Protein AF-A0A7J9ZV55-F1 (afdb_monomer_lite)

Structure (mmCIF, N/CA/C/O backbone):
data_AF-A0A7J9ZV55-F1
#
_entry.id   AF-A0A7J9ZV55-F1
#
loop_
_atom_site.group_PDB
_atom_site.id
_atom_site.type_symbol
_atom_site.label_atom_id
_atom_site.label_alt_id
_atom_site.label_comp_id
_atom_site.label_asym_id
_atom_site.label_entity_id
_atom_site.label_seq_id
_atom_site.pdbx_PDB_ins_code
_atom_site.Cartn_x
_atom_site.Cartn_y
_atom_site.Cartn_z
_atom_site.occupancy
_atom_site.B_iso_or_equiv
_atom_site.auth_seq_id
_atom_site.auth_comp_id
_atom_site.auth_asym_id
_atom_site.auth_atom_id
_atom_site.pdbx_PDB_model_num
ATOM 1 N N . MET A 1 1 ? 22.403 -4.807 1.146 1.00 77.81 1 MET A N 1
ATOM 2 C CA . MET A 1 1 ? 22.036 -4.075 2.377 1.00 77.81 1 MET A CA 1
ATOM 3 C C . MET A 1 1 ? 23.189 -3.225 2.891 1.00 77.81 1 MET A C 1
ATOM 5 O O . MET A 1 1 ? 23.004 -2.025 3.024 1.00 77.81 1 MET A O 1
ATOM 9 N N . ASP A 1 2 ? 24.390 -3.773 3.078 1.00 84.56 2 ASP A N 1
ATOM 10 C CA . ASP A 1 2 ? 25.519 -3.029 3.676 1.00 84.56 2 ASP A CA 1
ATOM 11 C C . ASP A 1 2 ? 25.886 -1.732 2.935 1.00 84.56 2 ASP A C 1
ATOM 13 O O . ASP A 1 2 ? 26.043 -0.680 3.548 1.00 84.56 2 ASP A O 1
ATOM 17 N N . ALA A 1 3 ? 25.917 -1.762 1.599 1.00 88.94 3 ALA A N 1
ATOM 18 C CA . ALA A 1 3 ? 26.186 -0.573 0.784 1.00 88.94 3 ALA A CA 1
ATOM 19 C C . ALA A 1 3 ? 25.073 0.494 0.843 1.00 88.94 3 ALA A C 1
ATOM 21 O O . ALA A 1 3 ? 25.317 1.671 0.584 1.00 88.94 3 ALA A O 1
ATOM 22 N N . GLU A 1 4 ? 23.831 0.111 1.131 1.00 90.19 4 GLU A N 1
ATOM 23 C CA . GLU A 1 4 ? 22.721 1.053 1.312 1.00 90.19 4 GLU A CA 1
ATOM 24 C C . GLU A 1 4 ? 22.817 1.737 2.676 1.00 90.19 4 GLU A C 1
ATOM 26 O O . GLU A 1 4 ? 22.724 2.963 2.752 1.00 90.19 4 GLU A O 1
ATOM 31 N N . TYR A 1 5 ? 23.083 0.948 3.722 1.00 88.75 5 TYR A N 1
ATOM 32 C CA . TYR A 1 5 ? 23.311 1.438 5.077 1.00 88.75 5 TYR A CA 1
ATOM 33 C C . TYR A 1 5 ? 24.515 2.371 5.153 1.00 88.75 5 TYR A C 1
ATOM 35 O O . TYR A 1 5 ? 24.403 3.440 5.742 1.00 88.75 5 TYR A O 1
ATOM 43 N N . ALA A 1 6 ? 25.633 2.017 4.516 1.00 91.44 6 ALA A N 1
ATOM 44 C CA . ALA A 1 6 ? 26.814 2.872 4.476 1.00 91.44 6 ALA A CA 1
ATOM 45 C C . ALA A 1 6 ? 26.525 4.219 3.787 1.00 91.44 6 ALA A C 1
ATOM 47 O O . ALA A 1 6 ? 26.910 5.267 4.296 1.00 91.44 6 ALA A O 1
ATOM 48 N N . ARG A 1 7 ? 25.798 4.211 2.659 1.00 94.44 7 ARG A N 1
ATOM 49 C CA . ARG A 1 7 ? 25.484 5.431 1.889 1.00 94.44 7 ARG A CA 1
ATOM 50 C C . ARG A 1 7 ? 24.436 6.331 2.542 1.00 94.44 7 ARG A C 1
ATOM 52 O O . ARG A 1 7 ? 24.437 7.529 2.289 1.00 94.44 7 ARG A O 1
ATOM 59 N N . ASN A 1 8 ? 23.537 5.770 3.348 1.00 94.56 8 ASN A N 1
ATOM 60 C CA . ASN A 1 8 ? 22.428 6.503 3.966 1.00 94.56 8 ASN A CA 1
ATOM 61 C C . ASN A 1 8 ? 22.527 6.555 5.500 1.00 94.56 8 ASN A C 1
ATOM 63 O O . ASN A 1 8 ? 21.534 6.863 6.160 1.00 94.56 8 ASN A O 1
ATOM 67 N N . ALA A 1 9 ? 23.703 6.279 6.075 1.00 91.44 9 ALA A N 1
ATOM 68 C CA . ALA A 1 9 ? 23.901 6.169 7.520 1.00 91.44 9 ALA A CA 1
ATOM 69 C C . ALA A 1 9 ? 23.389 7.400 8.285 1.00 91.44 9 ALA A C 1
ATOM 71 O O . ALA A 1 9 ? 22.663 7.254 9.268 1.00 91.44 9 ALA A O 1
ATOM 72 N N . GLU A 1 10 ? 23.701 8.603 7.794 1.00 95.00 10 GLU A N 1
ATOM 73 C CA . GLU A 1 10 ? 23.250 9.869 8.386 1.00 95.00 10 GLU A CA 1
ATOM 74 C C . GLU A 1 10 ? 21.730 10.041 8.306 1.00 95.00 10 GLU A C 1
ATOM 76 O O . GLU A 1 10 ? 21.095 10.405 9.294 1.00 95.00 10 GLU A O 1
ATOM 81 N N . ARG A 1 11 ? 21.118 9.705 7.163 1.00 94.00 11 ARG A N 1
ATOM 82 C CA . ARG A 1 11 ? 19.659 9.783 6.974 1.00 94.00 11 ARG A CA 1
ATOM 83 C C . ARG A 1 11 ? 18.933 8.835 7.925 1.00 94.00 11 ARG A C 1
ATOM 85 O O . ARG A 1 11 ? 17.950 9.216 8.554 1.00 94.00 11 ARG A O 1
ATOM 92 N N . TYR A 1 12 ? 19.439 7.612 8.079 1.00 93.62 12 TYR A N 1
ATOM 93 C CA . TYR A 1 12 ? 18.874 6.643 9.016 1.00 93.62 12 TYR A CA 1
ATOM 94 C C . TYR A 1 12 ? 19.095 7.060 10.471 1.00 93.62 12 TYR A C 1
ATOM 96 O O . TYR A 1 12 ? 18.190 6.898 11.287 1.00 93.62 12 TYR A O 1
ATOM 104 N N . ALA A 1 13 ? 20.247 7.646 10.808 1.00 92.56 13 ALA A N 1
ATOM 105 C CA . ALA A 1 13 ? 20.486 8.202 12.137 1.00 92.56 13 ALA A CA 1
ATOM 106 C C . ALA A 1 13 ? 19.523 9.357 12.457 1.00 92.56 13 ALA A C 1
ATOM 108 O O . ALA A 1 13 ? 18.958 9.380 13.550 1.00 92.56 13 ALA A O 1
ATOM 109 N N . PHE A 1 14 ? 19.275 10.251 11.496 1.00 95.62 14 PHE A N 1
ATOM 110 C CA . PHE A 1 14 ? 18.312 11.342 11.631 1.00 95.62 14 PHE A CA 1
ATOM 111 C C . PHE A 1 14 ? 16.897 10.823 11.907 1.00 95.62 14 PHE A C 1
ATOM 113 O O . PHE A 1 14 ? 16.287 11.211 12.901 1.00 95.62 14 PHE A O 1
ATOM 120 N N . PHE A 1 15 ? 16.395 9.879 11.106 1.00 93.69 15 PHE A N 1
ATOM 121 C CA . PHE A 1 15 ? 15.057 9.325 11.331 1.00 93.69 15 PHE A CA 1
ATOM 122 C C . PHE A 1 15 ? 14.945 8.541 12.644 1.00 93.69 15 PHE A C 1
ATOM 124 O O . PHE A 1 15 ? 13.922 8.644 13.323 1.00 93.69 15 PHE A O 1
ATOM 131 N N . ARG A 1 16 ? 15.998 7.822 13.059 1.00 91.94 16 ARG A N 1
ATOM 132 C CA . ARG A 1 16 ? 16.038 7.190 14.390 1.00 91.94 16 ARG A CA 1
ATOM 133 C C . ARG A 1 16 ? 15.970 8.222 15.511 1.00 91.94 16 ARG A C 1
ATOM 135 O O . ARG A 1 16 ? 15.239 8.019 16.475 1.00 91.94 16 ARG A O 1
ATOM 142 N N . TRP A 1 17 ? 16.694 9.333 15.384 1.00 94.81 17 TRP A N 1
ATOM 143 C CA . TRP A 1 17 ? 16.598 10.432 16.340 1.00 94.81 17 TRP A CA 1
ATOM 144 C C . TRP A 1 17 ? 15.181 11.023 16.369 1.00 94.81 17 TRP A C 1
ATOM 146 O O . TRP A 1 17 ? 14.620 11.185 17.453 1.00 94.81 17 TRP A O 1
ATOM 156 N N . CYS A 1 18 ? 14.551 11.253 15.212 1.00 94.50 18 CYS A N 1
ATOM 157 C CA . CYS A 1 18 ? 13.187 11.780 15.145 1.00 94.50 18 CYS A CA 1
ATOM 158 C C . CYS A 1 18 ? 12.177 10.904 15.905 1.00 94.50 18 CYS A C 1
ATOM 160 O O . CYS A 1 18 ? 11.279 11.446 16.544 1.00 94.50 18 CYS A O 1
ATOM 162 N N . GLN A 1 19 ? 12.325 9.573 15.902 1.00 92.25 19 GLN A N 1
ATOM 163 C CA . GLN A 1 19 ? 11.454 8.693 16.699 1.00 92.25 19 GLN A CA 1
ATOM 164 C C . GLN A 1 19 ? 11.538 8.965 18.206 1.00 92.25 19 GLN A C 1
ATOM 166 O O . GLN A 1 19 ? 10.554 8.772 18.910 1.00 92.25 19 GLN A O 1
ATOM 171 N N . SER A 1 20 ? 12.695 9.413 18.704 1.00 92.19 20 SER A N 1
ATOM 172 C CA . SER A 1 20 ? 12.857 9.825 20.105 1.00 92.19 20 SER A CA 1
ATOM 173 C C . SER A 1 20 ? 12.362 11.252 20.369 1.00 92.19 20 SER A C 1
ATOM 175 O O . SER A 1 20 ? 11.954 11.566 21.483 1.00 92.19 20 SER A O 1
ATOM 177 N N . ALA A 1 21 ? 12.373 12.109 19.344 1.00 95.75 21 ALA A N 1
ATOM 178 C CA . ALA A 1 21 ? 11.999 13.516 19.455 1.00 95.75 21 ALA A CA 1
ATOM 179 C C . ALA A 1 21 ? 10.483 13.763 19.332 1.00 95.75 21 ALA A C 1
ATOM 181 O O . ALA A 1 21 ? 9.981 14.747 19.874 1.00 95.75 21 ALA A O 1
ATOM 182 N N . PHE A 1 22 ? 9.739 12.890 18.639 1.00 96.06 22 PHE A N 1
ATOM 183 C CA . PHE A 1 22 ? 8.309 13.070 18.368 1.00 96.06 22 PHE A CA 1
ATOM 184 C C . PHE A 1 22 ? 7.452 11.922 18.916 1.00 96.06 22 PHE A C 1
ATOM 186 O O . PHE A 1 22 ? 7.649 10.758 18.587 1.00 96.06 22 PHE A O 1
ATOM 193 N N . VAL A 1 23 ? 6.408 12.269 19.675 1.00 90.06 23 VAL A N 1
ATOM 194 C CA . VAL A 1 23 ? 5.533 11.316 20.394 1.00 90.06 23 VAL A CA 1
ATOM 195 C C . VAL A 1 23 ? 4.745 10.374 19.469 1.00 90.06 23 VAL A C 1
ATOM 197 O O . VAL A 1 23 ? 4.402 9.263 19.864 1.00 90.06 23 VAL A O 1
ATOM 200 N N . LYS A 1 24 ? 4.428 10.799 18.241 1.00 90.62 24 LYS A N 1
ATOM 201 C CA . LYS A 1 24 ? 3.580 10.042 17.299 1.00 90.62 24 LYS A CA 1
ATOM 202 C C . LYS A 1 24 ? 4.280 9.718 15.979 1.00 90.62 24 LYS A C 1
ATOM 204 O O . LYS A 1 24 ? 3.619 9.573 14.956 1.00 90.62 24 LYS A O 1
ATOM 209 N N . LEU A 1 25 ? 5.609 9.602 15.995 1.00 92.12 25 LEU A N 1
ATOM 210 C CA . LEU A 1 25 ? 6.382 9.219 14.817 1.00 92.12 25 LEU A CA 1
ATOM 211 C C . LEU A 1 25 ? 6.886 7.779 14.936 1.00 92.12 25 LEU A C 1
ATOM 213 O O . LEU A 1 25 ? 7.671 7.442 15.820 1.00 92.12 25 LEU A O 1
ATOM 217 N N . ARG A 1 26 ? 6.478 6.934 13.989 1.00 91.06 26 ARG A N 1
ATOM 218 C CA . ARG A 1 26 ?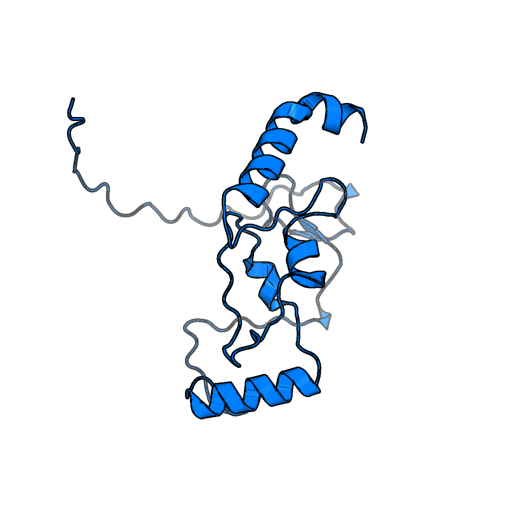 7.035 5.594 13.793 1.00 91.06 26 ARG A CA 1
ATOM 219 C C . ARG A 1 26 ? 7.804 5.571 12.478 1.00 91.06 26 ARG A C 1
ATOM 221 O O . ARG A 1 26 ? 7.271 5.973 11.453 1.00 91.06 26 ARG A O 1
ATOM 228 N N . VAL A 1 27 ? 9.035 5.075 12.515 1.00 92.38 27 VAL A N 1
ATOM 229 C CA . VAL A 1 27 ? 9.867 4.845 11.334 1.00 92.38 27 VAL A CA 1
ATOM 230 C C . VAL A 1 27 ? 9.961 3.343 11.115 1.00 92.38 27 VAL A C 1
ATOM 232 O O . VAL A 1 27 ? 10.266 2.591 12.042 1.00 92.38 27 VAL A O 1
ATOM 235 N N . VAL A 1 28 ? 9.677 2.915 9.890 1.00 90.88 28 VAL A N 1
ATOM 236 C CA . VAL A 1 28 ? 9.886 1.538 9.442 1.00 90.88 28 VAL A CA 1
ATOM 237 C C . VAL A 1 28 ? 11.351 1.409 8.996 1.00 90.88 28 VAL A C 1
ATOM 239 O O . VAL A 1 28 ? 11.784 2.213 8.167 1.00 90.88 28 VAL A O 1
ATOM 242 N N . PRO A 1 29 ? 12.146 0.467 9.541 1.00 89.06 29 PRO A N 1
ATOM 243 C CA . PRO A 1 29 ? 13.551 0.323 9.161 1.00 89.06 29 PRO A CA 1
ATOM 244 C C . PRO A 1 29 ? 13.717 -0.111 7.694 1.00 89.06 29 PRO A C 1
ATOM 246 O O . PRO A 1 29 ? 12.820 -0.741 7.127 1.00 89.06 29 PRO A O 1
ATOM 249 N N . PRO A 1 30 ? 14.877 0.149 7.066 1.00 88.38 30 PRO A N 1
ATOM 250 C CA . PRO A 1 30 ? 15.130 -0.313 5.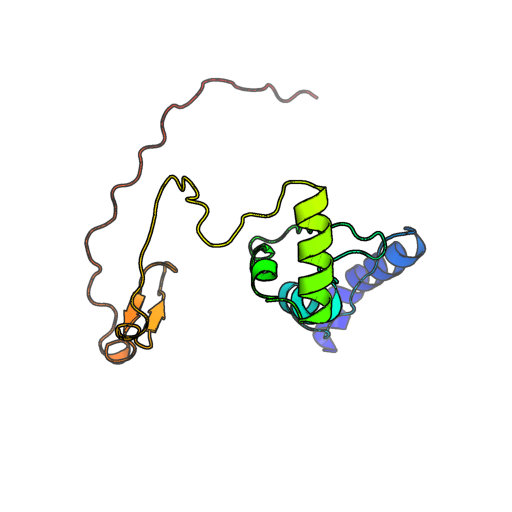703 1.00 88.38 30 PRO A CA 1
ATOM 251 C C . PRO A 1 30 ? 15.104 -1.849 5.626 1.00 88.38 30 PRO A C 1
ATOM 253 O O . PRO A 1 30 ? 15.337 -2.547 6.617 1.00 88.38 30 PRO A O 1
ATOM 256 N N . GLY A 1 31 ? 14.780 -2.377 4.444 1.00 88.12 31 GLY A N 1
ATOM 257 C CA . GLY A 1 31 ? 14.635 -3.818 4.203 1.00 88.12 31 GLY A CA 1
ATOM 258 C C . GLY A 1 31 ? 13.271 -4.420 4.570 1.00 88.12 31 GLY A C 1
ATOM 259 O O . GLY A 1 31 ? 13.092 -5.618 4.393 1.00 88.12 31 GLY A O 1
ATOM 260 N N . HIS A 1 32 ? 12.304 -3.620 5.033 1.00 88.00 32 HIS A N 1
ATOM 261 C CA . HIS A 1 32 ? 10.965 -4.091 5.431 1.00 88.00 32 HIS A CA 1
ATOM 262 C C . HIS A 1 32 ? 9.905 -3.974 4.320 1.00 88.00 32 HIS A C 1
ATOM 264 O O . HIS A 1 32 ? 8.721 -4.141 4.583 1.00 88.00 32 HIS A O 1
ATOM 270 N N . GLY A 1 33 ? 10.322 -3.697 3.082 1.00 89.00 33 GLY A N 1
ATOM 271 C CA . GLY A 1 33 ? 9.437 -3.592 1.920 1.00 89.00 33 GLY A CA 1
ATOM 272 C C . GLY A 1 33 ? 9.169 -2.157 1.466 1.00 89.00 33 GLY A C 1
ATOM 273 O O . GLY A 1 33 ? 9.736 -1.193 1.982 1.00 89.00 33 GLY A O 1
ATOM 274 N N . ILE A 1 34 ? 8.324 -2.030 0.442 1.00 90.31 34 ILE A N 1
ATOM 275 C CA . ILE A 1 34 ? 7.917 -0.743 -0.134 1.00 90.31 34 ILE A CA 1
ATOM 276 C C . ILE A 1 34 ? 6.763 -0.176 0.695 1.00 90.31 34 ILE A C 1
ATOM 278 O O . ILE A 1 34 ? 5.894 -0.921 1.149 1.00 90.31 34 ILE A O 1
ATOM 282 N N . VAL A 1 35 ? 6.731 1.150 0.856 1.00 85.69 35 VAL A N 1
ATOM 283 C CA . VAL A 1 35 ? 5.788 1.864 1.733 1.00 85.69 35 VAL A CA 1
ATOM 284 C C . VAL A 1 35 ? 4.334 1.416 1.568 1.00 85.69 35 VAL A C 1
ATOM 286 O O . VAL A 1 35 ? 3.656 1.196 2.563 1.00 85.69 35 VAL A O 1
ATOM 289 N N . HIS A 1 36 ? 3.861 1.208 0.339 1.00 84.38 36 HIS A N 1
ATOM 290 C CA . HIS A 1 36 ? 2.466 0.841 0.088 1.00 84.38 36 HIS A CA 1
ATOM 291 C C . HIS A 1 36 ? 2.139 -0.598 0.472 1.00 84.38 36 HIS A C 1
ATOM 293 O O . HIS A 1 36 ? 1.055 -0.845 0.985 1.00 84.38 36 HIS A O 1
ATOM 299 N N . GLN A 1 37 ? 3.071 -1.530 0.280 1.00 86.25 37 GLN A N 1
ATOM 300 C CA . GLN A 1 37 ? 2.880 -2.913 0.705 1.00 86.25 37 GLN A CA 1
ATOM 301 C C . GLN A 1 37 ? 2.868 -3.005 2.234 1.00 86.25 37 GLN A C 1
ATOM 303 O O . GLN A 1 37 ? 1.959 -3.587 2.812 1.00 86.25 37 GLN A O 1
ATOM 308 N N . VAL A 1 38 ? 3.809 -2.326 2.898 1.00 87.94 38 VAL A N 1
ATOM 309 C CA . VAL A 1 38 ? 3.827 -2.223 4.367 1.00 87.94 38 VAL A CA 1
ATOM 310 C C . VAL A 1 38 ? 2.552 -1.557 4.887 1.00 87.94 38 VAL A C 1
ATOM 312 O O . VAL A 1 38 ? 2.010 -1.960 5.916 1.00 87.94 38 VAL A O 1
ATOM 315 N N . ASN A 1 39 ? 2.047 -0.548 4.172 1.00 83.12 39 ASN A N 1
ATOM 316 C CA . ASN A 1 39 ? 0.802 0.114 4.532 1.00 83.12 39 ASN A CA 1
ATOM 317 C C . ASN A 1 39 ? -0.388 -0.853 4.478 1.00 83.12 39 ASN A C 1
ATOM 319 O O . ASN A 1 39 ? -1.139 -0.946 5.446 1.00 83.12 39 ASN A O 1
ATOM 323 N N . LEU A 1 40 ? -0.495 -1.613 3.383 1.00 83.00 40 LEU A N 1
ATOM 324 C CA . LEU A 1 40 ? -1.533 -2.620 3.173 1.00 83.00 40 LEU A CA 1
ATOM 325 C C . LEU A 1 40 ? -1.492 -3.734 4.228 1.00 83.00 40 LEU A C 1
ATOM 327 O O . LEU A 1 40 ? -2.523 -4.104 4.779 1.00 83.00 40 LEU A O 1
ATOM 331 N N . GLU A 1 41 ? -0.308 -4.265 4.518 1.00 83.69 41 GLU A N 1
ATOM 332 C CA . GLU A 1 41 ? -0.167 -5.466 5.346 1.00 83.69 41 GLU A CA 1
ATOM 333 C C . GLU A 1 41 ? -0.134 -5.168 6.854 1.00 83.69 41 GLU A C 1
ATOM 335 O O . GLU A 1 41 ? -0.475 -6.039 7.660 1.00 83.69 41 GLU A O 1
ATOM 340 N N . HIS A 1 42 ? 0.297 -3.966 7.264 1.00 81.38 42 HIS A N 1
ATOM 341 C CA . HIS A 1 42 ? 0.667 -3.720 8.665 1.00 81.38 42 HIS A CA 1
ATOM 342 C C . HIS A 1 42 ? 0.231 -2.383 9.267 1.00 81.38 42 HIS A C 1
ATOM 344 O O . HIS A 1 42 ? 0.096 -2.308 10.491 1.00 81.38 42 HIS A O 1
ATOM 350 N N . LEU A 1 43 ? 0.071 -1.314 8.478 1.00 84.25 43 LEU A N 1
ATOM 351 C CA . LEU A 1 43 ? -0.163 0.025 9.046 1.00 84.25 43 LEU A CA 1
ATOM 352 C C . LEU A 1 43 ? -1.608 0.497 8.968 1.00 84.25 43 LEU A C 1
ATOM 354 O O . LEU A 1 43 ? -1.968 1.375 9.748 1.00 84.25 43 LEU A O 1
ATOM 358 N N . SER A 1 44 ? -2.427 -0.075 8.091 1.00 82.38 44 SER A N 1
ATOM 359 C CA . SER A 1 44 ? -3.816 0.342 7.934 1.00 82.38 44 SER A CA 1
ATOM 360 C C . SER A 1 44 ? -4.777 -0.602 8.653 1.00 82.38 44 SER A C 1
ATOM 362 O O . SER A 1 44 ? -5.175 -1.624 8.093 1.00 82.38 44 SER A O 1
ATOM 364 N N . PRO A 1 45 ? -5.203 -0.261 9.888 1.00 73.31 45 PRO A N 1
ATOM 365 C CA . PRO A 1 45 ? -6.157 -1.064 10.646 1.00 73.31 45 PRO A CA 1
ATOM 366 C C . PRO A 1 45 ? -7.565 -0.941 10.079 1.00 73.31 45 PRO A C 1
ATOM 368 O O . PRO A 1 45 ? -8.447 -1.707 10.458 1.00 73.31 45 PRO A O 1
ATOM 371 N N . VAL A 1 46 ? -7.776 -0.000 9.146 1.00 71.06 46 VAL A N 1
ATOM 372 C CA . VAL A 1 46 ? -8.956 0.080 8.296 1.00 71.06 46 VAL A CA 1
ATOM 373 C C . VAL A 1 46 ? -10.178 0.613 9.112 1.00 71.06 46 VAL A C 1
ATOM 375 O O . VAL A 1 46 ? -10.852 1.544 8.664 1.00 71.06 46 VAL A O 1
ATOM 378 N N . ILE A 1 47 ? -10.382 0.207 10.373 1.00 71.25 47 ILE A N 1
ATOM 379 C CA . ILE A 1 47 ? -11.014 0.985 11.462 1.00 71.25 47 ILE A CA 1
ATOM 380 C C . ILE A 1 47 ? -9.956 1.250 12.534 1.00 71.25 47 ILE A C 1
ATOM 382 O O . ILE A 1 47 ? -9.230 0.348 12.945 1.00 71.25 47 ILE A O 1
ATOM 386 N N . ARG A 1 48 ? -9.885 2.483 13.022 1.00 73.31 48 ARG A N 1
ATOM 387 C CA . ARG A 1 48 ? -9.030 2.852 14.150 1.00 73.31 48 ARG A CA 1
ATOM 388 C C . ARG A 1 48 ? -9.617 2.354 15.476 1.00 73.31 48 ARG A C 1
ATOM 390 O O . ARG A 1 48 ? -10.812 2.124 15.593 1.00 73.31 48 ARG A O 1
ATOM 397 N N . GLY A 1 49 ? -8.794 2.239 16.520 1.00 67.12 49 GLY A N 1
ATOM 398 C CA . GLY A 1 49 ? -9.230 1.732 17.836 1.00 67.12 49 GLY A CA 1
ATOM 399 C C . GLY A 1 49 ? -10.337 2.538 18.544 1.00 67.12 49 GLY A C 1
ATOM 400 O O . GLY A 1 49 ? -10.871 2.077 19.544 1.00 67.12 49 GLY A O 1
ATOM 401 N N . ASP A 1 50 ? -10.687 3.720 18.033 1.00 76.00 50 ASP A N 1
ATOM 402 C CA . ASP A 1 50 ? -11.802 4.573 18.465 1.00 76.00 50 ASP A CA 1
ATOM 403 C C . ASP A 1 50 ? -13.104 4.328 17.666 1.00 76.00 50 ASP A C 1
ATOM 405 O O . ASP A 1 50 ? -14.086 5.047 17.846 1.00 76.00 50 ASP A O 1
ATOM 409 N N . GLY A 1 51 ? -13.127 3.322 16.786 1.00 65.31 51 GLY A N 1
ATOM 410 C CA . GLY A 1 51 ? -14.289 2.950 15.974 1.00 65.31 51 GLY A CA 1
ATOM 411 C C . GLY A 1 51 ? -14.459 3.775 14.697 1.00 65.31 51 GLY A C 1
ATOM 412 O O . GLY A 1 51 ? -15.368 3.500 13.919 1.00 65.31 51 GLY A O 1
ATOM 413 N N . VAL A 1 52 ? -13.594 4.762 14.450 1.00 71.44 52 VAL A N 1
ATOM 414 C CA . VAL A 1 52 ? -13.675 5.621 13.262 1.00 71.44 52 VAL A CA 1
ATOM 415 C C . VAL A 1 52 ? -13.018 4.939 12.063 1.00 71.44 52 VAL A C 1
ATOM 417 O O . VAL A 1 52 ? -11.975 4.290 12.194 1.00 71.44 52 VAL A O 1
ATOM 420 N N . LEU A 1 53 ? -13.614 5.109 10.879 1.00 67.06 53 LEU A N 1
ATOM 421 C CA . LEU A 1 53 ? -13.006 4.684 9.619 1.00 67.06 53 LEU A CA 1
ATOM 422 C C . LEU A 1 53 ? -11.590 5.262 9.498 1.00 67.06 53 LEU A C 1
ATOM 424 O O . LEU A 1 53 ? -11.375 6.455 9.711 1.00 67.06 53 LEU A O 1
ATOM 428 N N . ASP A 1 54 ? -10.623 4.407 9.179 1.00 72.19 54 ASP A N 1
ATOM 429 C CA . ASP A 1 54 ? -9.250 4.847 8.983 1.00 72.19 54 ASP A CA 1
ATOM 430 C C . ASP A 1 54 ? -9.146 5.746 7.744 1.00 72.19 54 ASP A C 1
ATOM 432 O O . ASP A 1 54 ? -9.635 5.396 6.668 1.00 72.19 54 ASP A O 1
ATOM 436 N N . THR A 1 55 ? -8.487 6.890 7.911 1.00 72.81 55 THR A N 1
ATOM 437 C CA . THR A 1 55 ? -8.202 7.849 6.843 1.00 72.81 55 THR A CA 1
ATOM 438 C C . THR A 1 55 ? -6.697 8.030 6.787 1.00 72.81 55 THR A C 1
ATOM 440 O O . THR A 1 55 ? -6.086 8.464 7.766 1.00 72.81 55 THR A O 1
ATOM 443 N N . VAL A 1 56 ? -6.105 7.736 5.629 1.00 76.00 56 VAL A N 1
ATOM 444 C CA . VAL A 1 56 ? -4.664 7.852 5.404 1.00 76.00 56 VAL A CA 1
ATOM 445 C C . VAL A 1 56 ? -4.367 8.967 4.408 1.00 76.00 56 VAL A C 1
ATOM 447 O O . VAL A 1 56 ? -4.993 9.069 3.355 1.00 76.00 56 VAL A O 1
ATOM 450 N N . VAL A 1 57 ? -3.384 9.798 4.743 1.00 78.06 57 VAL A N 1
ATOM 451 C CA . VAL A 1 57 ? -2.786 10.773 3.828 1.00 78.06 57 VAL A CA 1
ATOM 452 C C . VAL A 1 57 ? -1.319 10.402 3.690 1.00 78.06 57 VAL A C 1
ATOM 454 O O . VAL A 1 57 ? -0.612 10.281 4.689 1.00 78.06 57 VAL A O 1
ATOM 457 N N . GLY A 1 58 ? -0.874 10.189 2.456 1.00 75.81 58 GLY A N 1
ATOM 458 C CA . GLY A 1 58 ? 0.509 9.864 2.135 1.00 75.81 58 GLY A CA 1
ATOM 459 C C . GLY A 1 58 ? 1.107 10.897 1.194 1.00 75.81 58 GLY A C 1
ATOM 460 O O . GLY A 1 58 ? 0.397 11.568 0.452 1.00 75.81 58 GLY A O 1
ATOM 461 N N . THR A 1 59 ? 2.429 11.019 1.222 1.00 82.31 59 THR A N 1
ATOM 462 C CA . THR A 1 59 ? 3.190 11.909 0.333 1.00 82.31 59 THR A CA 1
ATOM 463 C C . THR A 1 59 ? 3.612 11.208 -0.964 1.00 82.31 59 THR A C 1
ATOM 465 O O . THR A 1 59 ? 4.585 11.619 -1.588 1.00 82.31 59 THR A O 1
ATOM 468 N N . ASP A 1 60 ? 2.925 10.127 -1.340 1.00 83.31 60 ASP A N 1
ATOM 469 C CA . ASP A 1 60 ? 3.184 9.334 -2.542 1.00 83.31 60 ASP A CA 1
ATOM 470 C C . ASP A 1 60 ? 1.872 9.100 -3.306 1.00 83.31 60 ASP A C 1
ATOM 472 O O . ASP A 1 60 ? 0.813 8.893 -2.708 1.00 83.31 60 ASP A O 1
ATOM 476 N N . SER A 1 61 ? 1.936 9.133 -4.638 1.00 65.94 61 SER A N 1
ATOM 477 C CA . SER A 1 61 ? 0.772 8.988 -5.516 1.00 65.94 61 SER A CA 1
ATOM 478 C C . SER A 1 61 ? 0.052 7.645 -5.377 1.00 65.94 61 SER A C 1
ATOM 480 O O . SER A 1 61 ? -1.151 7.577 -5.614 1.00 65.94 61 SER A O 1
ATOM 482 N N . HIS A 1 62 ? 0.748 6.575 -4.987 1.00 71.94 62 HIS A N 1
ATOM 483 C CA . HIS A 1 62 ? 0.165 5.234 -4.907 1.00 71.94 62 HIS A CA 1
ATOM 484 C C . HIS A 1 62 ? -0.451 4.915 -3.542 1.00 71.94 62 HIS A C 1
ATOM 486 O O . HIS A 1 62 ? -0.865 3.781 -3.294 1.00 71.94 62 HIS A O 1
ATOM 492 N N . THR A 1 63 ? -0.564 5.894 -2.636 1.00 68.88 63 THR A N 1
ATOM 493 C CA . THR A 1 63 ? -1.297 5.724 -1.369 1.00 68.88 63 THR A CA 1
ATOM 494 C C . THR A 1 63 ? -2.746 5.262 -1.590 1.00 68.88 63 THR A C 1
ATOM 496 O O . THR A 1 63 ? -3.301 4.579 -0.732 1.00 68.88 63 THR A O 1
ATOM 499 N N . THR A 1 64 ? -3.324 5.519 -2.768 1.00 70.31 64 THR A N 1
ATOM 500 C CA . THR A 1 64 ? -4.649 5.033 -3.195 1.00 70.31 64 THR A CA 1
ATOM 501 C C . THR A 1 64 ? -4.795 3.510 -3.203 1.00 70.31 64 THR A C 1
ATOM 503 O O . THR A 1 64 ? -5.915 3.021 -3.056 1.00 70.31 64 THR A O 1
ATOM 506 N N . MET A 1 65 ? -3.696 2.746 -3.291 1.00 73.06 65 MET A N 1
ATOM 507 C CA . MET A 1 65 ? -3.728 1.276 -3.246 1.00 73.06 65 MET A CA 1
ATOM 508 C C . MET A 1 65 ? -4.435 0.728 -2.001 1.00 73.06 65 MET A C 1
ATOM 510 O O . MET A 1 65 ? -4.931 -0.395 -2.026 1.00 73.06 65 MET A O 1
ATOM 514 N N . ILE A 1 66 ? -4.544 1.527 -0.935 1.00 71.12 66 ILE A N 1
ATOM 515 C CA . ILE A 1 66 ? -5.227 1.152 0.302 1.00 71.12 66 ILE A CA 1
ATOM 516 C C . ILE A 1 66 ? -6.695 0.734 0.126 1.00 71.12 66 ILE A C 1
ATOM 518 O O . ILE A 1 66 ? -7.221 -0.018 0.946 1.00 71.12 66 ILE A O 1
ATOM 522 N N . GLY A 1 67 ? -7.344 1.144 -0.968 1.00 66.31 67 GLY A N 1
ATOM 523 C CA . GLY A 1 67 ? -8.691 0.688 -1.315 1.00 66.31 67 GLY A CA 1
ATOM 524 C C . GLY A 1 67 ? -8.809 -0.829 -1.527 1.00 66.31 67 GLY A C 1
ATOM 525 O O . GLY A 1 67 ? -9.906 -1.367 -1.419 1.00 66.31 67 GLY A O 1
ATOM 526 N N . ALA A 1 68 ? -7.698 -1.534 -1.775 1.00 65.44 68 ALA A N 1
ATOM 527 C CA . ALA A 1 68 ? -7.684 -2.966 -2.076 1.00 65.44 68 ALA A CA 1
ATOM 528 C C . ALA A 1 68 ? -7.898 -3.891 -0.861 1.00 65.44 68 ALA A C 1
ATOM 530 O O . ALA A 1 68 ? -8.119 -5.087 -1.048 1.00 65.44 68 ALA A O 1
ATOM 531 N N . LEU A 1 69 ? -7.843 -3.382 0.376 1.00 70.00 69 LEU A N 1
ATOM 532 C CA . LEU A 1 69 ? -7.967 -4.184 1.604 1.00 70.00 69 LEU A CA 1
ATOM 533 C C . LEU A 1 69 ? -9.404 -4.630 1.906 1.00 70.00 69 LEU A C 1
ATOM 535 O O . LEU A 1 69 ? -9.863 -4.463 3.033 1.00 70.00 69 LEU A O 1
ATOM 539 N N . GLY A 1 70 ? -10.124 -5.183 0.926 1.00 60.25 70 GLY A N 1
ATOM 540 C CA . GLY A 1 70 ? -11.451 -5.788 1.096 1.00 60.25 70 GLY A CA 1
ATOM 541 C C . GLY A 1 70 ? -11.539 -6.568 2.415 1.00 60.25 70 GLY A C 1
ATOM 542 O O . GLY A 1 70 ? -10.900 -7.602 2.590 1.00 60.25 70 GLY A O 1
ATOM 543 N N . ARG A 1 71 ? -12.242 -5.972 3.382 1.00 59.44 71 ARG A N 1
ATOM 544 C CA . ARG A 1 71 ? -11.996 -6.132 4.824 1.00 59.44 71 ARG A CA 1
ATOM 545 C C . ARG A 1 71 ? -12.522 -7.486 5.338 1.00 59.44 71 ARG A C 1
ATOM 547 O O . ARG A 1 71 ? -13.452 -8.041 4.765 1.00 59.44 71 ARG A O 1
ATOM 554 N N . ALA A 1 72 ? -11.963 -8.017 6.432 1.00 50.84 72 ALA A N 1
ATOM 555 C CA . ALA A 1 72 ? -12.389 -9.296 7.033 1.00 50.84 72 ALA A CA 1
ATOM 556 C C . ALA A 1 72 ? -13.832 -9.252 7.586 1.00 50.84 72 ALA A C 1
ATOM 558 O O . ALA A 1 72 ? -14.274 -8.204 8.026 1.00 50.84 72 ALA A O 1
ATOM 559 N N . GLU A 1 73 ? -14.569 -10.364 7.658 1.00 47.72 73 GLU A N 1
ATOM 560 C CA . GLU A 1 73 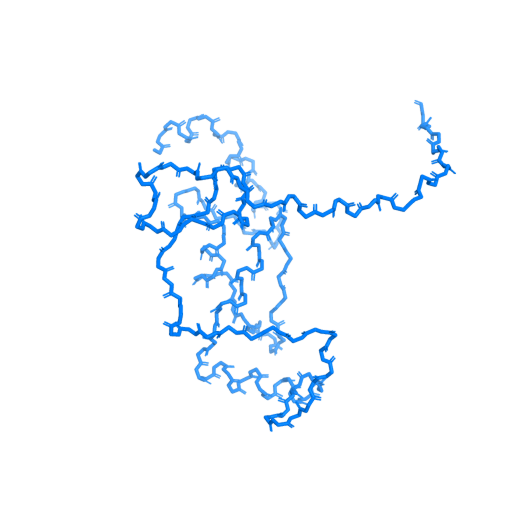? -16.019 -10.358 7.972 1.00 47.72 73 GLU A CA 1
ATOM 561 C C . GLU A 1 73 ?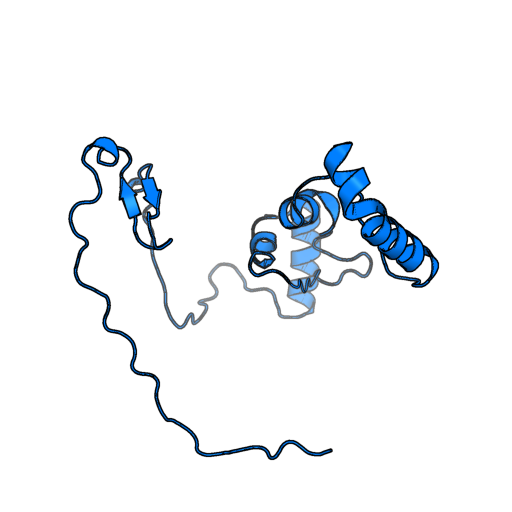 -16.395 -9.680 9.311 1.00 47.72 73 GLU A C 1
ATOM 563 O O . GLU A 1 73 ? -17.313 -8.859 9.369 1.00 47.72 73 GLU A O 1
ATOM 568 N N . ALA A 1 74 ? -15.650 -9.947 10.391 1.00 53.53 74 ALA A N 1
ATOM 569 C CA . ALA A 1 74 ? -15.852 -9.269 11.680 1.00 53.53 74 ALA A CA 1
ATOM 570 C C . ALA A 1 74 ? -15.571 -7.756 11.594 1.00 53.53 74 ALA A C 1
ATOM 572 O O . ALA A 1 74 ? -16.209 -6.947 12.266 1.00 53.53 74 ALA A O 1
ATOM 573 N N . HIS A 1 75 ? -14.641 -7.380 10.718 1.00 55.84 75 HIS A N 1
ATOM 574 C CA . HIS A 1 75 ? -14.307 -6.001 10.400 1.00 55.84 75 HIS A CA 1
ATOM 575 C C . HIS A 1 75 ? -15.400 -5.339 9.553 1.00 55.84 75 HIS A C 1
ATOM 577 O O . HIS A 1 75 ? -15.807 -4.218 9.844 1.00 55.84 75 HIS A O 1
ATOM 583 N N . VAL A 1 76 ? -15.907 -6.033 8.531 1.00 57.22 76 VAL A N 1
ATOM 584 C CA . VAL A 1 76 ? -17.008 -5.583 7.666 1.00 57.22 76 VAL A CA 1
ATOM 585 C C . VAL A 1 76 ? -18.223 -5.239 8.515 1.00 57.22 76 VAL A C 1
ATOM 587 O O . VAL A 1 76 ? -18.754 -4.143 8.370 1.00 57.22 76 VAL A O 1
ATOM 590 N N . ARG A 1 77 ? -18.581 -6.090 9.486 1.00 60.72 77 ARG A N 1
ATOM 591 C CA . ARG A 1 77 ? -19.693 -5.814 10.409 1.00 60.72 77 ARG A CA 1
ATOM 592 C C . ARG A 1 77 ? -19.492 -4.555 11.255 1.00 60.72 77 ARG A C 1
ATOM 594 O O . ARG A 1 77 ? -20.443 -3.804 11.453 1.00 60.72 77 ARG A O 1
ATOM 601 N N . ALA A 1 78 ? -18.278 -4.305 11.746 1.00 62.03 78 ALA A N 1
ATOM 602 C CA . ALA A 1 78 ? -17.982 -3.096 12.518 1.00 62.03 78 ALA A CA 1
ATOM 603 C C . ALA A 1 78 ? -18.024 -1.824 11.647 1.00 62.03 78 ALA A C 1
ATOM 605 O O . ALA A 1 78 ? -18.529 -0.791 12.083 1.00 62.03 78 ALA A O 1
ATOM 606 N N . VAL A 1 79 ? -17.540 -1.906 10.400 1.00 63.47 79 VAL A N 1
ATOM 607 C CA . VAL A 1 79 ? -17.594 -0.798 9.425 1.00 63.47 79 VAL A CA 1
ATOM 608 C C . VAL A 1 79 ? -19.027 -0.488 9.043 1.00 63.47 79 VAL A C 1
ATOM 610 O O . VAL A 1 79 ? -19.412 0.674 9.029 1.00 63.47 79 VAL A O 1
ATOM 613 N N . GLU A 1 80 ? -19.807 -1.521 8.750 1.00 61.38 80 GLU A N 1
ATOM 614 C CA . GLU A 1 80 ? -21.210 -1.421 8.372 1.00 61.38 80 GLU A CA 1
ATOM 615 C C . GLU A 1 80 ? -22.040 -0.756 9.475 1.00 61.38 80 GLU A C 1
ATOM 617 O O . GLU A 1 80 ? -22.792 0.177 9.197 1.00 61.38 80 GLU A O 1
ATOM 622 N N . ALA A 1 81 ? -21.846 -1.151 10.738 1.00 68.69 81 ALA A N 1
ATOM 623 C CA . ALA A 1 81 ? -22.510 -0.512 11.873 1.00 68.69 81 ALA A CA 1
ATOM 624 C C . ALA A 1 81 ? -22.161 0.985 11.983 1.00 68.69 81 ALA A C 1
ATOM 626 O O . ALA A 1 81 ? -23.057 1.827 12.034 1.00 68.69 81 ALA A O 1
ATOM 627 N N . HIS A 1 82 ? -20.870 1.335 11.937 1.00 67.69 82 HIS A N 1
ATOM 628 C CA . HIS A 1 82 ? -20.431 2.729 12.047 1.00 67.69 82 HIS A CA 1
ATOM 629 C C . HIS A 1 82 ? -20.866 3.591 10.851 1.00 67.69 82 HIS A C 1
ATOM 631 O O . HIS A 1 82 ? -21.292 4.734 11.014 1.00 67.69 82 HIS A O 1
ATOM 637 N N . ALA A 1 83 ? -20.774 3.056 9.633 1.00 64.31 83 ALA A N 1
ATOM 638 C CA . ALA A 1 83 ? -21.185 3.752 8.420 1.00 64.31 83 ALA A CA 1
ATOM 639 C C . ALA A 1 83 ? -22.696 4.022 8.415 1.00 64.31 83 ALA A C 1
ATOM 641 O O . ALA A 1 83 ? -23.107 5.108 8.006 1.00 64.31 83 ALA A O 1
ATOM 642 N N . ARG A 1 84 ? -23.520 3.094 8.928 1.00 71.88 84 ARG A N 1
ATOM 643 C CA . ARG A 1 84 ? -24.963 3.317 9.107 1.00 71.88 84 ARG A CA 1
ATOM 644 C C . ARG A 1 84 ? -25.256 4.411 10.128 1.00 71.88 84 ARG A C 1
ATOM 646 O O . ARG A 1 84 ? -26.054 5.297 9.843 1.00 71.88 84 ARG A O 1
ATOM 653 N N . GLU A 1 85 ? -24.572 4.409 11.272 1.00 74.12 85 GLU A N 1
ATOM 654 C CA . GLU A 1 85 ? -24.720 5.459 12.296 1.00 74.12 85 GLU A CA 1
ATOM 655 C C . GLU A 1 85 ? -24.355 6.858 11.780 1.00 74.12 85 GLU A C 1
ATOM 657 O O . GLU A 1 85 ? -24.940 7.854 12.202 1.00 74.12 85 GLU A O 1
ATOM 662 N N . ARG A 1 86 ? -23.369 6.947 10.881 1.00 70.50 86 ARG A N 1
ATOM 663 C CA . ARG A 1 86 ? -22.866 8.217 10.336 1.00 70.50 86 ARG A CA 1
ATOM 664 C C . ARG A 1 86 ? -23.503 8.621 9.007 1.00 70.50 86 ARG A C 1
ATOM 666 O O . ARG A 1 86 ? -23.100 9.638 8.452 1.00 70.50 86 ARG A O 1
ATOM 673 N N . GLY A 1 87 ? -24.473 7.853 8.505 1.00 72.12 87 GLY A N 1
ATOM 674 C CA . GLY A 1 87 ? -25.130 8.116 7.219 1.00 72.12 87 GLY A CA 1
ATOM 675 C C . GLY A 1 87 ? -24.201 7.982 6.007 1.00 72.12 87 GLY A C 1
ATOM 676 O O . GLY A 1 87 ? -24.459 8.566 4.963 1.00 72.12 87 GLY A O 1
ATOM 677 N N . LEU A 1 88 ? -23.100 7.245 6.157 1.00 68.44 88 LEU A N 1
ATOM 678 C CA . LEU A 1 88 ? -22.115 6.964 5.109 1.00 68.44 88 LEU A CA 1
ATOM 679 C C . LEU A 1 88 ? -22.373 5.612 4.423 1.00 68.44 88 LEU A C 1
ATOM 681 O O . LEU A 1 88 ? -21.636 5.233 3.515 1.00 68.44 88 LEU A O 1
ATOM 685 N N . TRP A 1 89 ? -23.368 4.855 4.894 1.00 66.25 89 TRP A N 1
ATOM 686 C CA . TRP A 1 89 ? -23.738 3.556 4.345 1.00 66.25 89 TRP A CA 1
ATOM 687 C C . TRP A 1 89 ? -24.746 3.707 3.211 1.00 66.25 89 TRP A C 1
ATOM 689 O O . TRP A 1 89 ? -25.750 4.402 3.349 1.00 66.25 89 TRP A O 1
ATOM 699 N N . VAL A 1 90 ? -24.477 3.011 2.114 1.00 74.06 90 VAL A N 1
ATOM 700 C CA . VAL A 1 90 ? -25.336 2.946 0.936 1.00 74.06 90 VAL A CA 1
ATOM 701 C C . VAL A 1 90 ? -25.911 1.538 0.886 1.00 74.06 90 VAL A C 1
ATOM 703 O O . VAL A 1 90 ? -25.156 0.567 0.826 1.00 74.06 90 VAL A O 1
ATOM 706 N N . ASP A 1 91 ? -27.235 1.409 0.946 1.00 77.12 91 ASP A N 1
ATOM 707 C CA . ASP A 1 91 ? -27.868 0.094 0.911 1.00 77.12 91 ASP A CA 1
ATOM 708 C C . ASP A 1 91 ? -27.765 -0.534 -0.490 1.00 77.12 91 ASP A C 1
ATOM 710 O O . ASP A 1 91 ? -27.823 0.186 -1.494 1.00 77.12 91 ASP A O 1
ATOM 714 N N . PRO A 1 92 ? -27.627 -1.868 -0.594 1.00 55.78 92 PRO A N 1
ATOM 715 C CA . PRO A 1 92 ? -27.631 -2.555 -1.880 1.00 55.78 92 PRO A CA 1
ATOM 716 C C . PRO A 1 92 ? -28.909 -2.230 -2.664 1.00 55.78 92 PRO A C 1
ATOM 718 O O . PRO A 1 92 ? -30.013 -2.453 -2.171 1.00 55.78 92 PRO A O 1
ATOM 721 N N . GLY A 1 93 ? -28.754 -1.701 -3.880 1.00 65.00 93 GLY A N 1
ATOM 722 C CA . GLY A 1 93 ? -29.867 -1.224 -4.711 1.00 65.00 93 GLY A CA 1
ATOM 723 C C . GLY A 1 93 ? -30.149 0.277 -4.607 1.00 65.00 93 GLY A C 1
ATOM 724 O O . GLY A 1 93 ? -31.024 0.772 -5.310 1.00 65.00 93 GLY A O 1
ATOM 725 N N . THR A 1 94 ? -29.403 1.014 -3.781 1.00 76.06 94 THR A N 1
ATOM 726 C CA . THR A 1 94 ? -29.401 2.479 -3.848 1.00 76.06 94 THR A CA 1
ATOM 727 C C . THR A 1 94 ? -28.743 2.903 -5.159 1.00 76.06 94 THR A C 1
ATOM 729 O O . THR A 1 94 ? -27.557 2.637 -5.365 1.00 76.06 94 THR A O 1
ATOM 732 N N . GLU A 1 95 ? -29.495 3.557 -6.044 1.00 68.12 95 GLU A N 1
ATOM 733 C CA . GLU A 1 95 ? -28.915 4.197 -7.225 1.00 68.12 95 GLU A CA 1
ATOM 734 C C . GLU A 1 95 ? -28.005 5.342 -6.775 1.00 68.12 95 GLU A C 1
ATOM 736 O O . GLU A 1 95 ? -28.448 6.336 -6.197 1.00 68.12 95 GLU A O 1
ATOM 741 N N . LEU A 1 96 ? -26.707 5.166 -7.006 1.00 76.19 96 LEU A N 1
ATOM 742 C CA . LEU A 1 96 ? -25.709 6.204 -6.818 1.00 76.19 96 LEU A CA 1
ATOM 743 C C . LEU A 1 96 ? -25.579 6.976 -8.125 1.00 76.19 96 LEU A C 1
ATOM 745 O O . LEU A 1 96 ? -25.312 6.390 -9.173 1.00 76.19 96 LEU A O 1
ATOM 749 N N . ASP A 1 97 ? -25.752 8.290 -8.044 1.00 79.62 97 ASP A N 1
ATOM 750 C CA . ASP A 1 97 ? -25.599 9.181 -9.188 1.00 79.62 97 ASP A CA 1
ATOM 751 C C . ASP A 1 97 ? -24.101 9.421 -9.436 1.00 79.62 97 ASP A C 1
ATOM 753 O O . ASP A 1 97 ? -23.487 10.359 -8.917 1.00 79.62 97 ASP A O 1
ATOM 757 N N . PHE A 1 98 ? -23.468 8.479 -10.138 1.00 79.50 98 PHE A N 1
ATOM 758 C CA . PHE A 1 98 ? -22.090 8.625 -10.589 1.00 79.50 98 PHE A CA 1
ATOM 759 C C . PHE A 1 98 ? -22.061 9.490 -11.855 1.00 79.50 98 PHE A C 1
ATOM 761 O O . PHE A 1 98 ? -22.822 9.228 -12.785 1.00 79.50 98 PHE A O 1
ATOM 768 N N . PRO A 1 99 ? -21.146 10.472 -11.956 1.00 82.19 99 PRO A N 1
ATOM 769 C CA . PRO A 1 99 ? -21.056 11.328 -13.139 1.00 82.19 99 PRO A CA 1
ATOM 770 C C . PRO A 1 99 ? -20.664 10.554 -14.408 1.00 82.19 99 PRO A C 1
ATOM 772 O O . PRO A 1 99 ? -20.901 11.032 -15.515 1.00 82.19 99 PRO A O 1
ATOM 775 N N . GLU A 1 100 ? -20.053 9.378 -14.252 1.00 86.12 100 GLU A N 1
ATOM 776 C CA . GLU A 1 100 ? -19.640 8.501 -15.340 1.00 86.12 100 GLU A CA 1
ATOM 777 C C . GLU A 1 100 ? -19.651 7.041 -14.863 1.00 86.12 100 GLU A C 1
ATOM 779 O O . GLU A 1 100 ? -19.143 6.732 -13.782 1.00 86.12 100 GLU A O 1
ATOM 784 N N . LEU A 1 101 ? -20.220 6.148 -15.677 1.00 83.69 101 LEU A N 1
ATOM 785 C CA . LEU A 1 101 ? -20.218 4.702 -15.458 1.00 83.69 101 LEU A CA 1
ATOM 786 C C . LEU A 1 101 ? -19.353 4.039 -16.536 1.00 83.69 101 LEU A C 1
ATOM 788 O O . LEU A 1 101 ? -19.558 4.276 -17.726 1.00 83.69 101 LEU A O 1
ATOM 792 N N . VAL A 1 102 ? -18.407 3.194 -16.122 1.00 87.94 102 VAL A N 1
ATOM 793 C CA . VAL A 1 102 ? -17.522 2.443 -17.025 1.00 87.94 102 VAL A CA 1
ATOM 794 C C . VAL A 1 102 ? -17.689 0.951 -16.755 1.00 87.94 102 VAL A C 1
ATOM 796 O O . VAL A 1 102 ? -17.455 0.494 -15.637 1.00 87.94 102 VAL A O 1
ATOM 799 N N . GLU A 1 103 ? -18.076 0.191 -17.779 1.00 87.62 103 GLU A N 1
ATOM 800 C CA . GLU A 1 103 ? -18.235 -1.266 -17.712 1.00 87.62 103 GLU A CA 1
ATOM 801 C C . GLU A 1 103 ? -17.010 -1.981 -18.297 1.00 87.62 103 GLU A C 1
ATOM 803 O O . GLU A 1 103 ? -16.450 -1.558 -19.310 1.00 87.62 103 GLU A O 1
ATOM 808 N N . ILE A 1 104 ? -16.583 -3.071 -17.651 1.00 90.06 104 ILE A N 1
ATOM 809 C CA . ILE A 1 104 ? -15.456 -3.903 -18.093 1.00 90.06 104 ILE A CA 1
ATOM 810 C C . ILE A 1 104 ? -15.882 -5.371 -18.029 1.00 90.06 104 ILE A C 1
ATOM 812 O O . ILE A 1 104 ? -16.142 -5.889 -16.941 1.00 90.06 104 ILE A O 1
ATOM 816 N N . ASP A 1 105 ? -15.904 -6.053 -19.177 1.00 89.88 105 ASP A N 1
ATOM 817 C CA . ASP A 1 105 ? -16.088 -7.504 -19.229 1.00 89.88 105 ASP A CA 1
ATOM 818 C C . ASP A 1 105 ? -14.766 -8.216 -18.908 1.00 89.88 105 ASP A C 1
ATOM 820 O O . ASP A 1 105 ? -13.785 -8.143 -19.652 1.00 89.88 105 ASP A O 1
ATOM 824 N N . LEU A 1 106 ? -14.734 -8.923 -17.776 1.00 91.00 106 LEU A N 1
ATOM 825 C CA . LEU A 1 106 ? -13.558 -9.672 -17.339 1.00 91.00 106 LEU A CA 1
ATOM 826 C C . LEU A 1 106 ? -13.237 -10.865 -18.252 1.00 91.00 106 LEU A C 1
ATOM 828 O O . LEU A 1 106 ? -12.090 -11.310 -18.263 1.00 91.00 106 LEU A O 1
ATOM 832 N N . ALA A 1 107 ? -14.204 -11.373 -19.022 1.00 92.69 107 ALA A N 1
ATOM 833 C CA . ALA A 1 107 ? -13.978 -12.458 -19.973 1.00 92.69 107 ALA A CA 1
ATOM 834 C C . ALA A 1 107 ? -13.127 -12.019 -21.178 1.00 92.69 107 ALA A C 1
ATOM 836 O O . ALA A 1 107 ? -12.446 -12.850 -21.780 1.00 92.69 107 ALA A O 1
ATOM 837 N N . GLU A 1 108 ? -13.119 -10.724 -21.503 1.00 89.69 108 GLU A N 1
ATOM 838 C CA . GLU A 1 108 ? -12.324 -10.149 -22.596 1.00 89.69 108 GLU A CA 1
ATOM 839 C C . GLU A 1 108 ? -10.909 -9.724 -22.159 1.00 89.69 108 GLU A C 1
ATOM 841 O O . GLU A 1 108 ? -10.086 -9.290 -22.974 1.00 89.69 108 GLU A O 1
ATOM 846 N N . VAL A 1 109 ? -10.588 -9.833 -20.865 1.00 90.19 109 VAL A N 1
ATOM 847 C CA . VAL A 1 109 ? -9.283 -9.427 -20.335 1.00 90.19 109 VAL A CA 1
ATOM 848 C C . VAL A 1 109 ? -8.204 -10.429 -20.746 1.00 90.19 109 VAL A C 1
ATOM 850 O O . VAL A 1 109 ? -8.226 -11.600 -20.379 1.00 90.19 109 VAL A O 1
ATOM 853 N N . GLU A 1 110 ? -7.189 -9.931 -21.454 1.00 90.69 110 GLU A N 1
ATOM 854 C CA . GLU A 1 110 ? -6.000 -10.693 -21.846 1.00 90.69 110 GLU A CA 1
ATOM 855 C C . GLU A 1 110 ? -4.707 -10.109 -21.244 1.00 90.69 110 GLU A C 1
ATOM 857 O O . GLU A 1 110 ? -4.611 -8.885 -21.047 1.00 90.69 110 GLU A O 1
ATOM 862 N N . PRO A 1 111 ? -3.681 -10.951 -20.996 1.00 91.94 111 PRO A N 1
ATOM 863 C CA . PRO A 1 111 ? -2.365 -10.499 -20.557 1.00 91.94 111 PRO A CA 1
ATOM 864 C C . PRO A 1 111 ? -1.744 -9.472 -21.515 1.00 91.94 111 PRO A C 1
ATOM 866 O O . PRO A 1 111 ? -1.662 -9.689 -22.727 1.00 91.94 111 PRO A O 1
ATOM 869 N N . ALA A 1 112 ? -1.242 -8.367 -20.966 1.00 89.88 112 ALA A N 1
ATOM 870 C CA . ALA A 1 112 ? -0.666 -7.269 -21.736 1.00 89.88 112 ALA A CA 1
ATOM 871 C C . ALA A 1 112 ? 0.505 -6.603 -21.001 1.00 89.88 112 ALA A C 1
ATOM 873 O O . ALA A 1 112 ? 0.663 -6.746 -19.790 1.00 89.88 112 ALA A O 1
ATOM 874 N N . VAL A 1 113 ? 1.303 -5.842 -21.748 1.00 88.69 113 VAL A N 1
ATOM 875 C CA . VAL A 1 113 ? 2.317 -4.913 -21.235 1.00 88.69 113 VAL A CA 1
ATOM 876 C C . VAL A 1 113 ? 1.867 -3.494 -21.559 1.00 88.69 113 VAL A C 1
ATOM 878 O O . VAL A 1 113 ? 1.334 -3.246 -22.638 1.00 88.69 113 VAL A O 1
ATOM 881 N N . ALA A 1 114 ? 2.083 -2.563 -20.635 1.00 86.50 114 ALA A N 1
ATOM 882 C CA . ALA A 1 114 ? 1.882 -1.141 -20.874 1.00 86.50 114 ALA A CA 1
ATOM 883 C C . ALA A 1 114 ? 3.214 -0.454 -21.213 1.00 86.50 114 ALA A C 1
ATOM 885 O O . ALA A 1 114 ? 4.215 -0.699 -20.537 1.00 86.50 114 ALA A O 1
ATOM 886 N N . GLY A 1 115 ? 3.234 0.412 -22.228 1.00 85.69 115 GLY A N 1
ATOM 887 C CA . GLY A 1 115 ? 4.394 1.236 -22.575 1.00 85.69 115 GLY A CA 1
ATOM 888 C C . GLY A 1 115 ? 4.771 1.218 -24.065 1.00 85.69 115 GLY A C 1
ATOM 889 O O . GLY A 1 115 ? 3.955 0.858 -24.911 1.00 85.69 115 GLY A O 1
ATOM 890 N N . PRO A 1 116 ? 6.007 1.633 -24.421 1.00 86.19 116 PRO A N 1
ATOM 891 C CA . PRO A 1 116 ? 7.156 1.845 -23.528 1.00 86.19 116 PRO A CA 1
ATOM 892 C C . PRO A 1 116 ? 7.193 3.211 -22.825 1.00 86.19 116 PRO A C 1
ATOM 894 O O . PRO A 1 116 ? 7.949 3.373 -21.872 1.00 86.19 116 PRO A O 1
ATOM 897 N N . TYR A 1 117 ? 6.406 4.193 -23.274 1.00 85.38 117 TYR A N 1
ATOM 898 C CA . TYR A 1 117 ? 6.517 5.576 -22.786 1.00 85.38 117 TYR A CA 1
ATOM 899 C C . TYR A 1 117 ? 5.359 6.031 -21.904 1.00 85.38 117 TYR A C 1
ATOM 901 O O . TYR A 1 117 ? 5.524 6.980 -21.138 1.00 85.38 117 TYR A O 1
ATOM 909 N N . ARG A 1 118 ? 4.182 5.408 -22.025 1.00 84.75 118 ARG A N 1
ATOM 910 C CA . ARG A 1 118 ? 2.994 5.810 -21.273 1.00 84.75 118 ARG A CA 1
ATOM 911 C C . ARG A 1 118 ? 2.275 4.598 -20.690 1.00 84.75 118 ARG A C 1
ATOM 913 O O . ARG A 1 118 ? 2.142 3.589 -21.379 1.00 84.75 118 ARG A O 1
ATOM 920 N N . PRO A 1 119 ? 1.767 4.695 -19.454 1.00 81.50 119 PRO A N 1
ATOM 921 C CA . PRO A 1 119 ? 1.058 3.594 -18.808 1.00 81.50 119 PRO A CA 1
ATOM 922 C C . PRO A 1 119 ? -0.271 3.236 -19.494 1.00 81.50 119 PRO A C 1
ATOM 924 O O . PRO A 1 119 ? -0.724 2.104 -19.380 1.00 81.50 119 PRO A O 1
ATOM 927 N N . GLN A 1 120 ? -0.888 4.163 -20.231 1.00 87.19 120 GLN A N 1
ATOM 928 C CA . GLN A 1 120 ? -2.116 3.901 -20.990 1.00 87.19 120 GLN A CA 1
ATOM 929 C C . GLN A 1 120 ? -1.893 3.160 -22.324 1.00 87.19 120 GLN A C 1
ATOM 931 O O . GLN A 1 120 ? -2.861 2.728 -22.947 1.00 87.19 120 GLN A O 1
ATOM 936 N N . ASP A 1 121 ? -0.646 3.004 -22.777 1.00 87.31 121 ASP A N 1
ATOM 937 C CA . ASP A 1 121 ? -0.337 2.362 -24.058 1.00 87.31 121 ASP A CA 1
ATOM 938 C C . ASP A 1 121 ? -0.312 0.830 -23.881 1.00 87.31 121 ASP A C 1
ATOM 940 O O . ASP A 1 121 ? 0.733 0.250 -23.597 1.00 87.31 121 ASP A O 1
ATOM 944 N N . ARG A 1 122 ? -1.467 0.160 -24.007 1.00 85.44 122 ARG A N 1
ATOM 945 C CA . ARG A 1 122 ? -1.602 -1.300 -23.819 1.00 85.44 122 ARG A CA 1
ATOM 946 C C . ARG A 1 122 ? -1.191 -2.087 -25.072 1.00 85.44 122 ARG A C 1
ATOM 948 O O . ARG A 1 122 ? -1.744 -1.882 -26.150 1.00 85.44 122 ARG A O 1
ATOM 955 N N . LEU A 1 123 ? -0.298 -3.063 -24.906 1.00 85.81 123 LEU A N 1
ATOM 956 C CA . LEU A 1 123 ? 0.130 -4.013 -25.935 1.00 85.81 123 LEU A CA 1
ATOM 957 C C . LEU A 1 123 ? -0.123 -5.458 -25.463 1.00 85.81 123 LEU A C 1
ATOM 959 O O . LEU A 1 123 ? 0.497 -5.885 -24.485 1.00 85.81 123 LEU A O 1
ATOM 963 N N . PRO A 1 124 ? -0.996 -6.236 -26.130 1.00 89.69 124 PRO A N 1
ATOM 964 C CA . PRO A 1 124 ? -1.203 -7.648 -25.804 1.00 89.69 124 PRO A CA 1
ATOM 965 C C . PRO A 1 124 ? 0.103 -8.444 -25.856 1.00 89.69 124 PRO A C 1
ATOM 967 O O . PRO A 1 124 ? 0.914 -8.237 -26.765 1.00 89.69 124 PRO A O 1
ATOM 970 N N . LEU A 1 125 ? 0.303 -9.386 -24.922 1.00 88.38 125 LEU A N 1
ATOM 971 C CA . LEU A 1 125 ? 1.556 -10.155 -24.831 1.00 88.38 125 LEU A CA 1
ATOM 972 C C . LEU A 1 125 ? 1.911 -10.876 -26.138 1.00 88.38 125 LEU A C 1
ATOM 974 O O . LEU A 1 125 ? 3.081 -10.948 -26.510 1.00 88.38 125 LEU A O 1
ATOM 978 N N . THR A 1 126 ? 0.899 -11.337 -26.876 1.00 87.50 126 THR A N 1
ATOM 979 C CA . THR A 1 126 ? 1.039 -11.998 -28.184 1.00 87.50 126 THR A CA 1
ATOM 980 C C . THR A 1 126 ? 1.691 -11.119 -29.255 1.00 87.50 126 THR A C 1
ATOM 982 O O . THR A 1 126 ? 2.191 -11.641 -30.249 1.00 87.50 126 THR A O 1
ATOM 985 N N . ARG A 1 127 ? 1.721 -9.792 -29.066 1.00 83.88 127 ARG A N 1
ATOM 986 C CA . ARG A 1 127 ? 2.260 -8.814 -30.024 1.00 83.88 127 ARG A CA 1
ATOM 987 C C . ARG A 1 127 ? 3.528 -8.109 -29.546 1.00 83.88 127 ARG A C 1
ATOM 989 O O . ARG A 1 127 ? 4.089 -7.319 -30.297 1.00 83.88 127 ARG A O 1
ATOM 996 N N . VAL A 1 128 ? 4.027 -8.421 -28.348 1.00 83.50 128 VAL A N 1
ATOM 997 C CA . VAL A 1 128 ? 5.221 -7.771 -27.772 1.00 83.50 128 VAL A CA 1
ATOM 998 C C . VAL A 1 128 ? 6.468 -7.995 -28.632 1.00 83.50 128 VAL A C 1
ATOM 1000 O O . VAL A 1 128 ? 7.219 -7.055 -28.882 1.00 83.50 128 VAL A O 1
ATOM 1003 N N . ALA A 1 129 ? 6.669 -9.213 -29.145 1.00 78.62 129 ALA A N 1
ATOM 1004 C CA . ALA A 1 129 ? 7.836 -9.550 -29.966 1.00 78.62 129 ALA A CA 1
ATOM 1005 C C . ALA A 1 129 ? 7.843 -8.860 -31.342 1.00 78.62 129 ALA A C 1
ATOM 1007 O O . ALA A 1 129 ? 8.909 -8.645 -31.912 1.00 78.62 129 ALA A O 1
ATOM 1008 N N . ALA A 1 130 ? 6.669 -8.490 -31.865 1.00 76.38 130 ALA A N 1
ATOM 1009 C CA . ALA A 1 130 ? 6.550 -7.763 -33.129 1.00 76.38 130 ALA A CA 1
ATOM 1010 C C . ALA A 1 130 ? 6.936 -6.274 -33.000 1.00 76.38 130 ALA A C 1
ATOM 1012 O O . ALA A 1 130 ? 7.036 -5.579 -34.010 1.00 76.38 130 ALA A O 1
ATOM 1013 N N . GLY A 1 131 ? 7.181 -5.795 -31.773 1.00 63.94 131 GLY A N 1
ATOM 1014 C CA . GLY A 1 131 ? 7.412 -4.388 -31.469 1.00 63.94 131 GLY A CA 1
ATOM 1015 C C . GLY A 1 131 ? 6.112 -3.573 -31.467 1.00 63.94 131 GLY A C 1
ATOM 1016 O O . GLY A 1 131 ? 5.073 -4.041 -31.939 1.00 63.94 131 GLY A O 1
ATOM 1017 N N . PRO A 1 132 ? 6.126 -2.349 -30.915 1.00 59.03 132 PRO A N 1
ATOM 1018 C CA . PRO A 1 132 ? 4.955 -1.488 -30.958 1.00 59.03 132 PRO A CA 1
ATOM 1019 C C . PRO A 1 132 ? 4.639 -1.146 -32.420 1.00 59.03 132 PRO A C 1
ATOM 1021 O O . PRO A 1 132 ? 5.434 -0.498 -33.101 1.00 59.03 132 PRO A O 1
ATOM 1024 N N . ALA A 1 133 ? 3.469 -1.564 -32.910 1.00 58.34 133 ALA A N 1
ATOM 1025 C CA . ALA A 1 133 ? 2.899 -0.947 -34.101 1.00 58.34 133 ALA A CA 1
ATOM 1026 C C . ALA A 1 133 ? 2.737 0.552 -33.805 1.00 58.34 133 ALA A C 1
ATOM 1028 O O . ALA A 1 133 ? 2.287 0.905 -32.712 1.00 58.34 133 ALA A O 1
ATOM 1029 N N . ALA A 1 134 ? 3.145 1.418 -34.738 1.00 52.62 134 ALA A N 1
ATOM 1030 C CA . ALA A 1 134 ? 3.008 2.868 -34.604 1.00 52.62 134 ALA A CA 1
ATOM 1031 C C . ALA A 1 134 ? 1.601 3.203 -34.081 1.00 52.62 134 ALA A C 1
ATOM 1033 O O . ALA A 1 134 ? 0.601 2.766 -34.650 1.00 52.62 134 ALA A O 1
ATOM 1034 N N . SER A 1 135 ? 1.547 3.869 -32.932 1.00 50.56 135 SER A N 1
ATOM 1035 C CA . SER A 1 135 ? 0.353 3.969 -32.101 1.00 50.56 135 SER A CA 1
ATOM 1036 C C . SER A 1 135 ? -0.836 4.619 -32.816 1.00 50.56 135 SER A C 1
ATOM 1038 O O . SER A 1 135 ? -0.690 5.528 -33.633 1.00 50.56 135 SER A O 1
ATOM 1040 N N . SER A 1 136 ? -2.029 4.143 -32.443 1.00 44.91 136 SER A N 1
ATOM 1041 C CA . SER A 1 136 ? -3.334 4.770 -32.692 1.00 44.91 136 SER A CA 1
ATOM 1042 C C . SER A 1 136 ? -3.313 6.278 -32.370 1.00 44.91 136 SER A C 1
ATOM 1044 O O . SER A 1 136 ? -2.521 6.706 -31.523 1.00 44.91 136 SER A O 1
ATOM 1046 N N . PRO A 1 137 ? -4.156 7.098 -33.029 1.00 43.06 137 PRO A N 1
ATOM 1047 C CA . PRO A 1 137 ? -3.987 8.544 -33.087 1.00 43.06 137 PRO A CA 1
ATOM 1048 C C . PRO A 1 137 ? -4.010 9.179 -31.697 1.00 43.06 137 PRO A C 1
ATOM 1050 O O . PRO A 1 137 ? -4.779 8.793 -30.818 1.00 43.06 137 PRO A O 1
ATOM 1053 N N . ALA A 1 138 ? -3.136 10.170 -31.517 1.00 44.47 138 ALA A N 1
ATOM 1054 C CA . ALA A 1 138 ? -3.024 10.943 -30.293 1.00 44.47 138 ALA A CA 1
ATOM 1055 C C . ALA A 1 138 ? -4.401 11.447 -29.839 1.00 44.47 138 ALA A C 1
ATOM 1057 O O . ALA A 1 138 ? -5.087 12.143 -30.585 1.00 44.47 138 ALA A O 1
ATOM 1058 N N . SER A 1 139 ? -4.767 11.135 -28.594 1.00 42.94 139 SER A N 1
ATOM 1059 C CA . SER A 1 139 ? -5.881 11.802 -27.924 1.00 42.94 139 SER A CA 1
ATOM 1060 C C . SER A 1 139 ? -5.640 13.319 -27.981 1.00 42.94 139 SER A C 1
ATOM 1062 O O . SER A 1 139 ? -4.509 13.752 -27.705 1.00 42.94 139 SER A O 1
ATOM 1064 N N . PRO A 1 140 ? -6.624 14.136 -28.406 1.00 39.38 140 PRO A N 1
ATOM 1065 C CA . PRO A 1 140 ? -6.427 15.568 -28.547 1.00 39.38 140 PRO A CA 1
ATOM 1066 C C . PRO A 1 140 ? -6.008 16.130 -27.192 1.00 39.38 140 PRO A C 1
ATOM 1068 O O . PRO A 1 140 ? -6.664 15.905 -26.176 1.00 39.38 140 PRO A O 1
ATOM 1071 N N . ARG A 1 141 ? -4.877 16.845 -27.165 1.00 39.00 141 ARG A N 1
ATOM 1072 C CA . ARG A 1 141 ? -4.471 17.607 -25.984 1.00 39.00 141 ARG A CA 1
ATOM 1073 C C . ARG A 1 141 ? -5.643 18.510 -25.607 1.00 39.00 141 ARG A C 1
ATOM 1075 O O . ARG A 1 141 ? -5.976 19.405 -26.382 1.00 39.00 141 ARG A O 1
ATOM 1082 N N . ALA A 1 142 ? -6.239 18.289 -24.437 1.00 43.97 142 ALA A N 1
ATOM 1083 C CA . ALA A 1 142 ? -7.086 19.290 -23.812 1.00 43.97 142 ALA A CA 1
ATOM 1084 C C . ALA A 1 142 ? -6.239 20.564 -23.703 1.00 43.97 142 ALA A C 1
ATOM 1086 O O . ALA A 1 142 ? -5.218 20.588 -23.010 1.00 43.97 142 ALA A O 1
ATOM 1087 N N . GLY A 1 143 ? -6.584 21.575 -24.500 1.00 35.84 143 GLY A N 1
ATOM 1088 C CA . GLY A 1 143 ? -5.932 22.872 -24.443 1.00 35.84 143 GLY A CA 1
ATOM 1089 C C . GLY A 1 143 ? -6.047 23.400 -23.021 1.00 35.84 143 GLY A C 1
ATOM 1090 O O . GLY A 1 143 ? -7.129 23.366 -22.442 1.00 35.84 143 GLY A O 1
ATOM 1091 N N . VAL A 1 144 ? -4.929 23.852 -22.458 1.00 39.03 144 VAL A N 1
ATOM 1092 C CA . VAL A 1 144 ? -4.915 24.556 -21.174 1.00 39.03 144 VAL A CA 1
ATOM 1093 C C . VAL A 1 144 ? -5.833 25.775 -21.315 1.00 39.03 144 VAL A C 1
ATOM 1095 O O . VAL A 1 144 ? -5.520 26.658 -22.120 1.00 39.03 144 VAL A O 1
ATOM 1098 N N . PRO A 1 145 ? -6.961 25.859 -20.590 1.00 36.72 145 PRO A N 1
ATOM 1099 C CA . PRO A 1 145 ? -7.776 27.057 -20.603 1.00 36.72 145 PRO A CA 1
ATOM 1100 C C . PRO A 1 145 ? -7.089 28.106 -19.726 1.00 36.72 145 PRO A C 1
ATOM 1102 O O . PRO A 1 145 ? -6.929 27.905 -18.528 1.00 36.72 145 PRO A O 1
ATOM 1105 N N . GLY A 1 146 ? -6.709 29.230 -20.335 1.00 39.25 146 GLY A N 1
ATOM 1106 C CA . GLY A 1 146 ? -6.488 30.501 -19.643 1.00 39.25 146 GLY A CA 1
ATOM 1107 C C . GLY A 1 146 ? -5.177 30.635 -18.867 1.00 39.25 146 GLY A C 1
ATOM 1108 O O . GLY A 1 146 ? -5.069 30.255 -17.706 1.00 39.25 146 GLY A O 1
ATOM 1109 N N . SER A 1 147 ? -4.206 31.324 -19.466 1.00 38.22 147 SER A N 1
ATOM 1110 C CA . SER A 1 147 ? -3.188 32.045 -18.702 1.00 38.22 147 SER A CA 1
ATOM 1111 C C . SER A 1 147 ? -3.872 33.140 -17.877 1.00 38.22 147 SER A C 1
ATOM 1113 O O . SER A 1 147 ? -4.358 34.124 -18.441 1.00 38.22 147 SER A O 1
ATOM 1115 N N . VAL A 1 148 ? -3.916 32.989 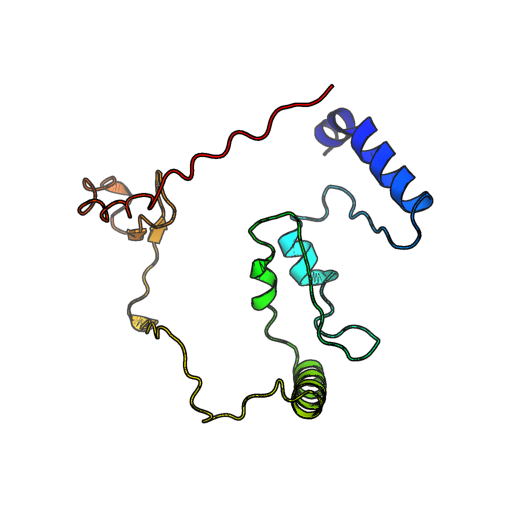-16.557 1.00 44.34 148 VAL A N 1
ATOM 1116 C CA . VAL A 1 148 ? -4.314 34.079 -15.660 1.00 44.34 148 VAL A CA 1
ATOM 1117 C C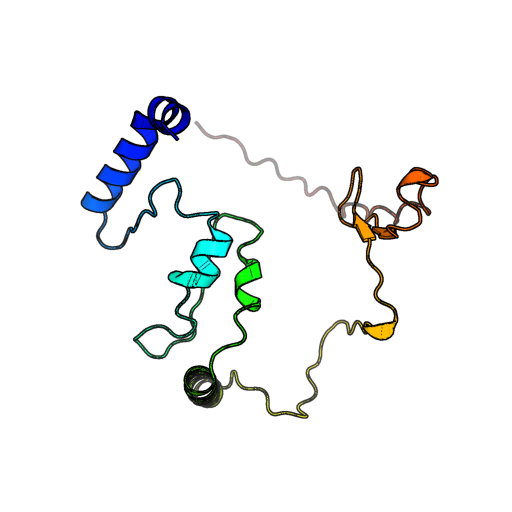 . VAL A 1 148 ? -3.080 34.965 -15.435 1.00 44.34 148 VAL A C 1
ATOM 1119 O O . VAL A 1 148 ? -2.051 34.449 -14.996 1.00 44.34 148 VAL A O 1
ATOM 1122 N N . PRO A 1 149 ? -3.113 36.272 -15.751 1.00 39.28 149 PRO A N 1
ATOM 1123 C CA . PRO A 1 149 ? -1.997 37.163 -15.470 1.00 39.28 149 PRO A CA 1
ATOM 1124 C C . PRO A 1 149 ? -2.025 37.540 -13.985 1.00 39.28 149 PRO A C 1
ATOM 1126 O O . PRO A 1 149 ? -2.954 38.190 -13.514 1.00 39.28 149 PRO A O 1
ATOM 1129 N N . GLY A 1 150 ? -1.002 37.124 -13.244 1.00 38.31 150 GLY A N 1
ATOM 1130 C CA . GLY A 1 150 ? -0.865 37.435 -11.824 1.00 38.31 150 GLY A CA 1
ATOM 1131 C C . GLY A 1 150 ? 0.537 37.115 -11.334 1.00 38.31 150 GLY A C 1
ATOM 1132 O O . GLY A 1 150 ? 0.758 36.081 -10.715 1.00 38.31 150 GLY A O 1
ATOM 1133 N N . ALA A 1 151 ? 1.493 37.987 -11.652 1.00 43.25 151 ALA A N 1
ATOM 1134 C CA . ALA A 1 151 ? 2.804 37.966 -11.021 1.00 43.25 151 ALA A CA 1
ATOM 1135 C C . ALA A 1 151 ? 2.638 38.287 -9.528 1.00 43.25 151 ALA A C 1
ATOM 1137 O O . ALA A 1 151 ? 2.142 39.358 -9.175 1.00 43.25 151 ALA A O 1
ATOM 1138 N N . VAL A 1 152 ? 3.048 37.362 -8.663 1.00 46.50 152 VAL A N 1
ATOM 1139 C CA . VAL A 1 152 ? 3.273 37.645 -7.244 1.00 46.50 152 VAL A CA 1
ATOM 1140 C C . VAL A 1 152 ? 4.709 38.169 -7.136 1.00 46.50 152 VAL A C 1
ATOM 1142 O O . VAL A 1 152 ? 5.614 37.491 -7.620 1.00 46.50 152 VAL A O 1
ATOM 1145 N N . PRO A 1 153 ? 4.947 39.375 -6.596 1.00 45.50 153 PRO A N 1
ATOM 1146 C CA . PRO A 1 153 ? 6.300 39.883 -6.427 1.00 45.50 153 PRO A CA 1
ATOM 1147 C C . PRO A 1 153 ? 7.006 39.122 -5.301 1.00 45.50 153 PRO A C 1
ATOM 1149 O O . PRO A 1 153 ? 6.487 39.040 -4.186 1.00 45.50 153 PRO A O 1
ATOM 1152 N N . ASP A 1 154 ? 8.196 38.597 -5.592 1.00 41.34 154 ASP A N 1
ATOM 1153 C CA . ASP A 1 154 ? 9.106 38.081 -4.572 1.00 41.34 154 ASP A CA 1
ATOM 1154 C C . ASP A 1 154 ? 9.558 39.244 -3.679 1.00 41.34 154 ASP A C 1
ATOM 1156 O O . ASP A 1 154 ? 10.142 40.225 -4.145 1.00 41.34 154 ASP A O 1
ATOM 1160 N N . GLY A 1 155 ? 9.241 39.149 -2.389 1.00 42.56 155 GLY A N 1
ATOM 1161 C CA . GLY A 1 155 ? 9.691 40.082 -1.366 1.00 42.56 155 GLY A CA 1
ATOM 1162 C C . GLY A 1 155 ? 10.749 39.444 -0.473 1.00 42.56 155 GLY A C 1
ATOM 1163 O O . GLY A 1 155 ? 10.409 38.560 0.310 1.00 42.56 155 GLY A O 1
ATOM 1164 N N . ALA A 1 156 ? 11.992 39.917 -0.599 1.00 37.19 156 ALA A N 1
ATOM 1165 C CA . ALA A 1 156 ? 12.945 40.296 0.460 1.00 37.19 156 ALA A CA 1
ATOM 1166 C C . ALA A 1 156 ? 14.337 40.520 -0.153 1.00 37.19 156 ALA A C 1
ATOM 1168 O O . ALA A 1 156 ? 14.880 39.565 -0.751 1.00 37.19 156 ALA A O 1
#

pLDDT: mean 74.22, std 17.24, range [35.84, 96.06]

Foldseek 3Di:
DVVVCVVCVVVQVVLVVVPVVDPPDDDDDPPPDDPLVCCQPPVQPCQDPVLHGDDDDDPDPCVVVNVVCPDDPVVVVSCQVVCVVVVNDDDVPRDDPDVDDDDDDPVPDADWDADDPDNPRTDGPVCVVVPDDPDDDDDDPPPDPDDDDDDDDDDD

Secondary structure (DSSP, 8-state):
-HHHHHHTHHHHHHHHHHHHH-TT---PPTTS--HHHHIIIII--SB-TTSPBP----SSGGGGGGGG----HHHHHHHHHHHHHTT----TT-----S------GGG---EEE-SS-TT-EEEGGGGGG---S-SPPPP----------PPPP--

Radius of gyration: 23.51 Å; chains: 1; bounding box: 57×53×55 Å

Sequence (156 aa):
MDAEYARNAERYAFFRWCQSAFVKLRVVPPGHGIVHQVNLEHLSPVIRGDGVLDTVVGTDSHTTMIGALGRAEAHVRAVEAHARERGLWVDPGTELDFPELVEIDLAEVEPAVAGPYRPQDRLPLTRVAAGPAASSPASPRAGVPGSVPGAVPDGA